Protein AF-A0A177IM53-F1 (afdb_monomer)

Nearest PDB structures (foldseek):
  9fee-assembly1_C  TM=2.868E-01  e=3.875E+00  Trypanosoma cruzi strain CL Brener
  9fee-assembly1_A  TM=2.753E-01  e=7.363E+00  Trypanosoma cruzi strain CL Brener

Radius of gyration: 14.02 Å; Cα contacts (8 Å, |Δi|>4): 102; chains: 1; bounding box: 25×39×35 Å

Structure (mmCIF, N/CA/C/O backbone):
data_AF-A0A177IM53-F1
#
_entry.id   AF-A0A177IM53-F1
#
loop_
_atom_site.group_PDB
_atom_site.id
_atom_site.type_symbol
_atom_site.label_atom_id
_atom_site.label_alt_id
_atom_site.label_comp_id
_atom_site.label_asym_id
_atom_site.labe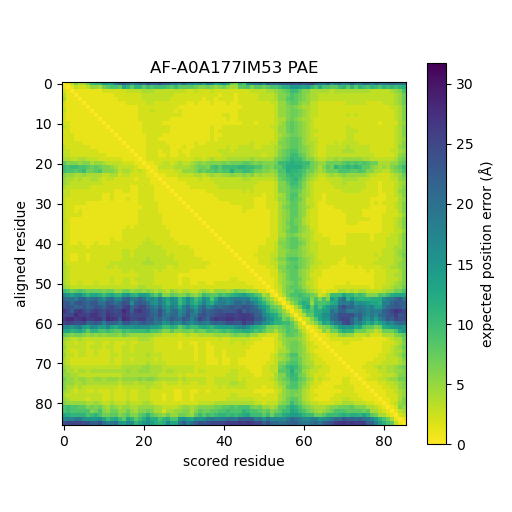l_entity_id
_atom_site.label_seq_id
_atom_site.pdbx_PDB_ins_code
_atom_site.Cartn_x
_atom_site.Cartn_y
_atom_site.Cartn_z
_atom_site.occupancy
_atom_site.B_iso_or_equiv
_atom_site.auth_seq_id
_atom_site.auth_comp_id
_atom_site.auth_asym_id
_atom_site.auth_atom_id
_atom_site.pdbx_PDB_model_num
ATOM 1 N N . MET A 1 1 ? -9.986 17.058 4.613 1.00 70.88 1 MET A N 1
ATOM 2 C CA . MET A 1 1 ? -9.516 15.814 3.989 1.00 70.88 1 MET A CA 1
ATOM 3 C C . MET A 1 1 ? -9.482 14.802 5.105 1.00 70.88 1 MET A C 1
ATOM 5 O O . MET A 1 1 ? -8.912 15.129 6.144 1.00 70.88 1 MET A O 1
ATOM 9 N N . ASP A 1 2 ? -10.216 13.702 4.987 1.00 93.50 2 ASP A N 1
ATOM 10 C CA . ASP A 1 2 ? -10.182 12.696 6.047 1.00 93.50 2 ASP A CA 1
ATOM 11 C C . ASP A 1 2 ? -8.840 11.931 6.025 1.00 93.50 2 ASP A C 1
ATOM 13 O O . ASP A 1 2 ? -7.955 12.194 5.198 1.00 93.50 2 ASP A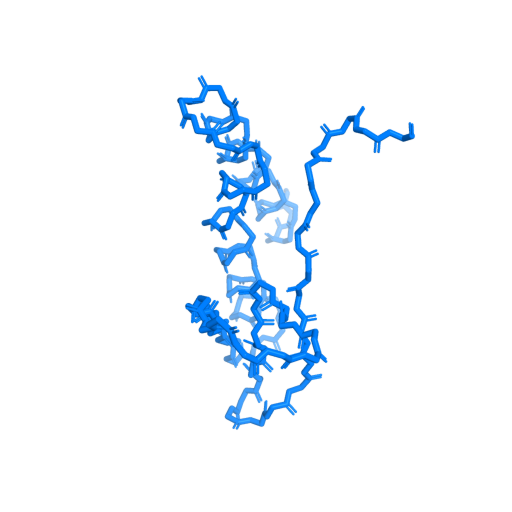 O 1
ATOM 17 N N . VAL A 1 3 ? -8.633 11.042 7.000 1.00 95.62 3 VAL A N 1
ATOM 18 C CA . VAL A 1 3 ? -7.386 10.265 7.099 1.00 95.62 3 VAL A CA 1
ATOM 19 C C . VAL A 1 3 ? -7.182 9.417 5.845 1.00 95.62 3 VAL A C 1
ATOM 21 O O . VAL A 1 3 ? -6.069 9.351 5.333 1.00 95.62 3 VAL A O 1
ATOM 24 N N . PHE A 1 4 ? -8.247 8.814 5.316 1.00 96.06 4 PHE A N 1
ATOM 25 C CA . PHE A 1 4 ? -8.160 7.958 4.142 1.00 96.06 4 PHE A CA 1
ATOM 26 C C . PHE A 1 4 ? -7.763 8.752 2.897 1.00 96.06 4 PHE A C 1
ATOM 28 O O . PHE A 1 4 ? -6.815 8.373 2.210 1.00 96.06 4 PHE A O 1
ATOM 35 N N . ASP A 1 5 ? -8.405 9.892 2.660 1.00 97.44 5 ASP A N 1
ATOM 36 C CA . ASP A 1 5 ? -8.053 10.804 1.578 1.00 97.44 5 ASP A CA 1
ATOM 37 C C . ASP A 1 5 ? -6.562 11.186 1.637 1.00 97.44 5 ASP A C 1
ATOM 39 O O . ASP A 1 5 ? -5.860 11.182 0.623 1.00 97.44 5 ASP A O 1
ATOM 43 N N . THR A 1 6 ? -6.062 11.498 2.839 1.00 98.06 6 THR A N 1
ATOM 44 C CA . THR A 1 6 ? -4.658 11.877 3.065 1.00 98.06 6 THR A CA 1
ATOM 45 C C . THR A 1 6 ? -3.706 10.745 2.676 1.00 98.06 6 THR A C 1
ATOM 47 O O . THR A 1 6 ? -2.719 10.992 1.980 1.00 98.06 6 THR A O 1
ATOM 50 N N . LEU A 1 7 ? -4.022 9.505 3.059 1.00 98.31 7 LEU A N 1
ATOM 51 C CA . LEU A 1 7 ? -3.239 8.323 2.693 1.00 98.31 7 LEU A CA 1
ATOM 52 C C . LEU A 1 7 ? -3.240 8.079 1.180 1.00 98.31 7 LEU A C 1
ATOM 54 O O . LEU A 1 7 ? -2.196 7.771 0.605 1.00 98.31 7 LEU A O 1
ATOM 58 N N . VAL A 1 8 ? -4.379 8.275 0.510 1.00 98.00 8 VAL A N 1
ATOM 59 C CA . VAL A 1 8 ? -4.477 8.155 -0.954 1.00 98.00 8 VAL A CA 1
ATOM 60 C C . VAL A 1 8 ? -3.619 9.214 -1.653 1.00 98.00 8 VAL A C 1
ATOM 62 O O . VAL A 1 8 ? -2.910 8.900 -2.611 1.00 98.00 8 VAL A O 1
ATOM 65 N N . ALA A 1 9 ? -3.621 10.457 -1.165 1.00 98.25 9 ALA A N 1
ATOM 66 C CA . ALA A 1 9 ? -2.779 11.517 -1.718 1.00 98.25 9 ALA A CA 1
ATOM 67 C C . ALA A 1 9 ? -1.278 11.237 -1.524 1.00 98.25 9 ALA A C 1
ATOM 69 O O . ALA A 1 9 ? -0.492 11.429 -2.453 1.00 98.25 9 ALA A O 1
ATOM 70 N N . GLN A 1 10 ? -0.883 10.743 -0.347 1.00 98.38 10 GLN A N 1
ATOM 71 C CA . GLN A 1 10 ? 0.497 10.336 -0.060 1.00 98.38 10 GLN A CA 1
ATOM 72 C C . GLN A 1 10 ? 0.940 9.164 -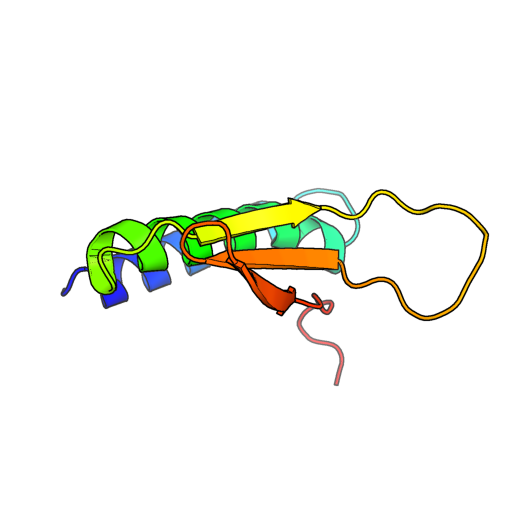0.939 1.00 98.38 10 GLN A C 1
ATOM 74 O O . GLN A 1 10 ? 2.034 9.204 -1.501 1.00 98.38 10 GLN A O 1
ATOM 79 N N . PHE A 1 11 ? 0.076 8.160 -1.116 1.00 98.06 11 PHE A N 1
ATOM 80 C CA . PHE A 1 11 ? 0.306 7.064 -2.053 1.00 98.06 11 PHE A CA 1
ATOM 81 C C . PHE A 1 11 ? 0.530 7.587 -3.474 1.00 98.06 11 PHE A C 1
ATOM 83 O O . PHE A 1 11 ? 1.517 7.221 -4.104 1.00 98.06 11 PHE A O 1
ATOM 90 N N . GLY A 1 12 ? -0.337 8.478 -3.965 1.00 97.12 12 GLY A N 1
ATOM 91 C CA . GLY A 1 12 ? -0.213 9.046 -5.308 1.00 97.12 12 GLY A CA 1
ATOM 92 C C . GLY A 1 12 ? 1.096 9.811 -5.518 1.00 97.12 12 GLY A C 1
ATOM 93 O O . GLY A 1 12 ? 1.737 9.654 -6.558 1.00 97.12 12 GLY A O 1
ATOM 94 N N . ALA A 1 13 ? 1.522 10.600 -4.527 1.00 98.06 13 ALA A N 1
ATOM 95 C CA . ALA A 1 13 ? 2.802 11.303 -4.568 1.00 98.06 13 ALA A CA 1
ATOM 96 C C . ALA A 1 13 ? 3.989 10.324 -4.588 1.00 98.06 13 ALA A C 1
ATOM 98 O O . ALA A 1 13 ? 4.829 10.401 -5.481 1.00 98.06 13 ALA A O 1
ATOM 99 N N . ALA A 1 14 ? 4.011 9.352 -3.670 1.00 97.38 14 ALA A N 1
ATOM 100 C CA . ALA A 1 14 ? 5.078 8.356 -3.588 1.00 97.38 14 ALA A CA 1
ATOM 101 C C . ALA A 1 14 ? 5.156 7.483 -4.849 1.00 97.38 14 ALA A C 1
ATOM 103 O O . ALA A 1 14 ? 6.240 7.268 -5.382 1.00 97.38 14 ALA A O 1
ATOM 104 N N . ALA A 1 15 ? 4.015 7.020 -5.366 1.00 96.38 15 ALA A N 1
ATOM 105 C CA . ALA A 1 15 ? 3.952 6.230 -6.590 1.00 96.38 15 ALA A CA 1
ATOM 106 C C . ALA A 1 15 ? 4.463 7.023 -7.796 1.00 96.38 15 ALA A C 1
ATOM 108 O O . ALA A 1 15 ? 5.244 6.496 -8.585 1.00 96.38 15 ALA A O 1
ATOM 109 N N . LYS A 1 16 ? 4.077 8.299 -7.926 1.00 95.69 16 LYS A N 1
ATOM 110 C CA . LYS A 1 16 ? 4.585 9.174 -8.988 1.00 95.69 16 LYS A CA 1
ATOM 111 C C . LYS A 1 16 ? 6.103 9.325 -8.906 1.00 95.69 16 LYS A C 1
ATOM 113 O O . LYS A 1 16 ? 6.771 9.224 -9.932 1.00 95.69 16 LYS A O 1
ATOM 118 N N . ASP A 1 17 ? 6.641 9.567 -7.718 1.00 96.12 17 ASP A N 1
ATOM 119 C CA . ASP A 1 17 ? 8.081 9.738 -7.536 1.00 96.12 17 ASP A CA 1
ATOM 120 C C . ASP A 1 17 ? 8.837 8.436 -7.841 1.00 96.12 17 ASP A C 1
ATOM 122 O O . ASP A 1 17 ? 9.809 8.459 -8.595 1.00 96.12 17 ASP A O 1
ATOM 126 N N . SER A 1 18 ? 8.350 7.290 -7.348 1.00 94.81 18 SER A N 1
ATOM 127 C CA . SER A 1 18 ? 8.942 5.974 -7.619 1.00 94.81 18 SER A CA 1
ATOM 128 C C . SER A 1 18 ? 8.898 5.592 -9.103 1.00 94.81 18 SER A C 1
ATOM 130 O O . SER A 1 18 ? 9.897 5.107 -9.625 1.00 94.81 18 SER A O 1
ATOM 132 N N . LEU A 1 19 ? 7.787 5.847 -9.803 1.00 94.31 19 LEU A N 1
ATOM 133 C CA . LEU A 1 19 ? 7.627 5.528 -11.231 1.00 94.31 19 LEU A CA 1
ATOM 134 C C . LEU A 1 19 ? 8.450 6.429 -12.164 1.00 94.31 19 LEU A C 1
ATOM 136 O O . LEU A 1 19 ? 8.704 6.048 -13.302 1.00 94.31 19 LEU A O 1
ATOM 140 N N . ASN A 1 20 ? 8.867 7.614 -11.707 1.00 92.94 20 ASN A N 1
ATOM 141 C CA . ASN A 1 20 ? 9.799 8.471 -12.450 1.00 92.94 20 ASN A CA 1
ATOM 142 C C . ASN A 1 20 ? 11.272 8.081 -12.225 1.00 92.94 20 ASN A C 1
ATOM 144 O O . ASN A 1 20 ? 12.163 8.653 -12.857 1.00 92.94 20 ASN A O 1
ATOM 148 N N . GLY A 1 21 ? 11.539 7.150 -11.307 1.00 87.19 21 GLY A N 1
ATOM 149 C CA . GLY A 1 21 ? 12.868 6.617 -11.040 1.00 87.19 21 GLY A CA 1
ATOM 150 C C . GLY A 1 21 ? 13.288 5.518 -12.024 1.00 87.19 21 GLY A C 1
ATOM 151 O O . GLY A 1 21 ? 12.486 5.038 -12.824 1.00 87.19 21 GLY A O 1
ATOM 152 N N . PRO A 1 22 ? 14.563 5.096 -11.983 1.00 84.31 22 PRO A N 1
ATOM 153 C CA . PRO A 1 22 ? 15.023 3.938 -12.740 1.00 84.31 22 PRO A CA 1
ATOM 154 C C . PRO A 1 22 ? 14.449 2.633 -12.161 1.00 84.31 22 PRO A C 1
ATOM 156 O O . PRO A 1 22 ? 14.286 2.511 -10.948 1.00 84.31 22 PRO A O 1
ATOM 159 N N . GLY A 1 23 ? 14.239 1.627 -13.012 1.00 85.19 23 GLY A N 1
ATOM 160 C CA . GLY A 1 23 ? 13.828 0.278 -12.606 1.00 85.19 23 GLY A CA 1
ATOM 161 C C . GLY A 1 23 ? 12.553 -0.201 -13.296 1.00 85.19 23 GLY A C 1
ATOM 162 O O . GLY A 1 23 ? 11.973 0.503 -14.119 1.00 85.19 23 GLY A O 1
ATOM 163 N N . GLU A 1 24 ? 12.132 -1.419 -12.958 1.00 89.50 24 GLU A N 1
ATOM 164 C CA . GLU A 1 24 ? 10.885 -1.990 -13.469 1.00 89.50 24 GLU A CA 1
ATOM 165 C C . GLU A 1 24 ? 9.674 -1.293 -12.819 1.00 89.50 24 GLU A C 1
ATOM 167 O O . GLU A 1 24 ? 9.598 -1.262 -11.584 1.00 89.50 24 GLU A O 1
ATOM 172 N N . PRO A 1 25 ? 8.708 -0.765 -13.600 1.00 89.62 25 PRO A N 1
ATOM 173 C CA . PRO A 1 25 ? 7.557 -0.029 -13.067 1.00 89.62 25 PRO A CA 1
ATOM 174 C C . PRO A 1 25 ? 6.741 -0.806 -12.028 1.00 89.62 25 PRO A C 1
ATOM 176 O O . PRO A 1 25 ? 6.271 -0.229 -11.051 1.00 89.62 25 PRO A O 1
ATOM 179 N N . GLU A 1 26 ? 6.598 -2.120 -12.210 1.00 90.81 26 GLU A N 1
ATOM 180 C CA . GLU A 1 26 ? 5.919 -3.004 -11.254 1.00 90.81 26 GLU A CA 1
ATOM 181 C C . GLU A 1 26 ? 6.640 -3.044 -9.902 1.00 90.81 26 GLU A C 1
ATOM 183 O O . GLU A 1 26 ? 6.026 -2.829 -8.858 1.00 90.81 26 GLU A O 1
ATOM 188 N N . ALA A 1 27 ? 7.965 -3.223 -9.918 1.00 90.62 27 ALA A N 1
ATOM 189 C CA . ALA A 1 27 ? 8.783 -3.246 -8.709 1.00 90.62 27 ALA A CA 1
ATOM 190 C C . ALA A 1 27 ? 8.818 -1.876 -8.010 1.00 90.62 27 ALA A C 1
ATOM 192 O O . ALA A 1 27 ? 8.864 -1.808 -6.781 1.00 90.62 27 ALA A O 1
ATOM 193 N N . ALA A 1 28 ? 8.746 -0.782 -8.774 1.00 93.56 28 ALA A N 1
ATOM 194 C CA . ALA A 1 28 ? 8.711 0.576 -8.236 1.00 93.56 28 ALA A CA 1
ATOM 195 C C . ALA A 1 28 ? 7.467 0.847 -7.364 1.00 93.56 28 ALA A C 1
ATOM 197 O O . ALA A 1 28 ? 7.514 1.700 -6.477 1.00 93.56 28 ALA A O 1
ATOM 198 N N . LEU A 1 29 ? 6.370 0.107 -7.562 1.00 94.62 29 LEU A N 1
ATOM 199 C CA . LEU A 1 29 ? 5.139 0.248 -6.776 1.00 94.62 29 LEU A CA 1
ATOM 200 C C . LEU A 1 29 ? 5.164 -0.484 -5.426 1.00 94.62 29 LEU A C 1
ATOM 202 O O . LEU A 1 29 ? 4.297 -0.222 -4.590 1.00 94.62 29 LEU A O 1
ATOM 206 N N . ALA A 1 30 ? 6.156 -1.343 -5.172 1.00 94.62 30 ALA A N 1
ATOM 207 C CA . ALA A 1 30 ? 6.238 -2.149 -3.953 1.00 94.62 30 ALA A CA 1
ATOM 208 C C . ALA A 1 30 ? 6.178 -1.308 -2.671 1.00 94.62 30 ALA A C 1
ATOM 210 O O . ALA A 1 30 ? 5.331 -1.543 -1.808 1.00 94.62 30 ALA A O 1
ATOM 211 N N . THR A 1 31 ? 7.032 -0.290 -2.562 1.00 95.94 31 THR A N 1
ATOM 212 C CA . THR A 1 31 ? 7.094 0.563 -1.367 1.00 95.94 31 THR A CA 1
ATOM 213 C C . THR A 1 31 ? 5.841 1.434 -1.192 1.00 95.94 31 THR A C 1
ATOM 215 O O . THR A 1 31 ? 5.287 1.434 -0.091 1.00 95.94 31 THR A O 1
ATOM 218 N N . PRO A 1 32 ? 5.337 2.150 -2.223 1.00 97.06 32 PRO A N 1
ATOM 219 C CA . PRO A 1 32 ? 4.082 2.896 -2.106 1.00 97.06 32 PRO A CA 1
ATOM 220 C C . PRO A 1 32 ? 2.895 2.039 -1.642 1.00 97.06 32 PRO A C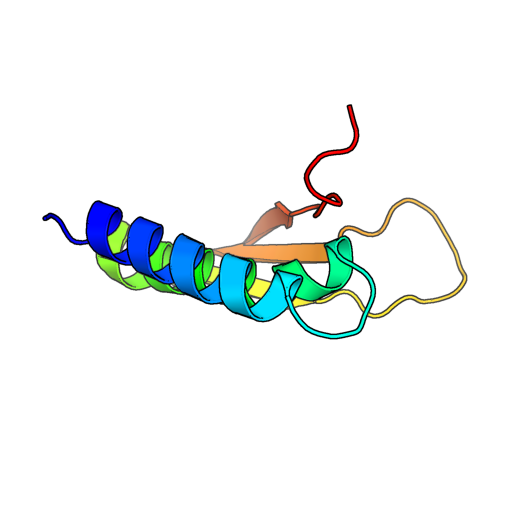 1
ATOM 222 O O . PRO A 1 32 ? 2.115 2.487 -0.802 1.00 97.06 32 PRO A O 1
ATOM 225 N N . VAL A 1 33 ? 2.768 0.807 -2.150 1.00 97.25 33 VAL A N 1
ATOM 226 C CA . VAL A 1 33 ? 1.673 -0.103 -1.780 1.00 97.25 33 VAL A CA 1
ATOM 227 C C . VAL A 1 33 ? 1.829 -0.649 -0.358 1.00 97.25 33 VAL A C 1
ATOM 229 O O . VAL A 1 33 ? 0.838 -0.673 0.376 1.00 97.25 33 VAL A O 1
ATOM 232 N N . ASP A 1 34 ? 3.043 -1.027 0.068 1.00 97.75 34 ASP A N 1
ATOM 233 C CA . ASP A 1 34 ? 3.295 -1.451 1.458 1.00 97.75 34 ASP A CA 1
ATOM 234 C C . ASP A 1 34 ? 2.909 -0.351 2.452 1.00 97.75 34 ASP A C 1
ATOM 236 O O . ASP A 1 34 ? 2.138 -0.587 3.387 1.00 97.75 34 ASP A O 1
ATOM 240 N N . ASN A 1 35 ? 3.362 0.877 2.198 1.00 98.19 35 ASN A N 1
ATOM 241 C CA . ASN A 1 35 ? 3.062 2.018 3.056 1.00 98.19 35 ASN A CA 1
ATOM 242 C C . ASN A 1 35 ? 1.554 2.280 3.145 1.00 98.19 35 ASN A C 1
ATOM 244 O O . ASN A 1 35 ? 1.021 2.384 4.248 1.00 98.19 35 ASN A O 1
ATOM 248 N N . LEU A 1 36 ? 0.849 2.324 2.008 1.00 98.44 36 LEU A N 1
ATOM 249 C CA . LEU A 1 36 ? -0.594 2.568 1.994 1.00 98.44 36 LEU A CA 1
ATOM 250 C C . LEU A 1 36 ? -1.355 1.538 2.838 1.00 98.44 36 LEU A C 1
ATOM 252 O O . LEU A 1 36 ? -2.202 1.911 3.647 1.00 98.44 36 LEU A O 1
ATOM 256 N N . LEU A 1 37 ? -1.069 0.247 2.662 1.00 98.12 37 LEU A N 1
ATOM 257 C CA . LEU A 1 37 ? -1.820 -0.818 3.330 1.00 98.12 37 LEU A CA 1
ATOM 258 C C . LEU A 1 37 ? -1.530 -0.898 4.831 1.00 98.12 37 LEU A C 1
ATOM 260 O O . LEU A 1 37 ? -2.446 -1.169 5.613 1.00 98.12 37 LEU A O 1
ATOM 264 N N . ARG A 1 38 ? -0.287 -0.634 5.248 1.00 98.38 38 ARG A N 1
ATOM 265 C CA . ARG A 1 38 ? 0.067 -0.550 6.672 1.00 98.38 38 ARG A CA 1
ATOM 266 C C . ARG A 1 38 ? -0.619 0.622 7.351 1.00 98.38 38 ARG A C 1
ATOM 268 O O . ARG A 1 38 ? -1.305 0.420 8.351 1.00 98.38 38 ARG A O 1
ATOM 275 N N . GLU A 1 39 ? -0.483 1.810 6.772 1.00 98.38 39 GLU A N 1
ATOM 276 C CA . GLU A 1 39 ? -1.045 3.039 7.328 1.00 98.38 39 GLU A CA 1
ATOM 277 C C . GLU A 1 39 ? -2.579 3.011 7.316 1.00 98.38 39 GLU A C 1
ATOM 279 O O . GLU A 1 39 ? -3.215 3.479 8.257 1.00 98.38 39 GLU A O 1
ATOM 284 N N . TYR A 1 40 ? -3.203 2.415 6.295 1.00 98.06 40 TYR A N 1
ATOM 285 C CA . TYR A 1 40 ? -4.652 2.217 6.272 1.00 98.06 40 TYR A CA 1
ATOM 286 C C . TYR A 1 40 ? -5.115 1.266 7.382 1.00 98.06 40 TYR A C 1
ATOM 288 O O . TYR A 1 40 ? -6.076 1.554 8.100 1.00 98.06 40 TYR A O 1
ATOM 296 N N . GLY A 1 41 ? -4.410 0.144 7.558 1.00 97.88 41 GLY A N 1
ATOM 297 C CA . GLY A 1 41 ? -4.670 -0.792 8.646 1.00 97.88 41 GLY A CA 1
ATOM 298 C C . GLY A 1 41 ? -4.627 -0.106 10.008 1.00 97.88 41 GLY A C 1
ATOM 299 O O . GLY A 1 41 ? -5.583 -0.200 10.779 1.00 97.88 41 GLY A O 1
ATOM 300 N N . GLU A 1 42 ? -3.544 0.617 10.277 1.00 97.69 42 GLU A N 1
ATOM 301 C CA . GLU A 1 42 ? -3.294 1.243 11.571 1.00 97.69 42 GLU A CA 1
ATOM 302 C C . GLU A 1 42 ? -4.237 2.423 11.837 1.00 97.69 42 GLU A C 1
ATOM 304 O O . GLU A 1 42 ? -4.928 2.439 12.858 1.00 97.69 42 GLU A O 1
ATOM 309 N N . ASN A 1 43 ? -4.336 3.366 10.898 1.00 97.44 43 ASN A N 1
ATOM 310 C CA . ASN A 1 43 ? -5.009 4.643 11.137 1.00 97.44 43 ASN A CA 1
ATOM 311 C C . ASN A 1 43 ? -6.507 4.642 10.803 1.00 97.44 43 ASN A C 1
ATOM 313 O O . ASN A 1 43 ? -7.228 5.515 11.283 1.00 97.44 43 ASN A O 1
ATOM 317 N N . VAL A 1 44 ? -6.989 3.701 9.981 1.00 97.50 44 VAL A N 1
ATOM 318 C CA . VAL A 1 44 ? -8.403 3.659 9.556 1.00 97.50 44 VAL A CA 1
ATOM 319 C C . VAL A 1 44 ? -9.132 2.452 10.134 1.00 97.50 44 VAL A C 1
ATOM 321 O O . VAL A 1 44 ? -10.248 2.589 10.631 1.00 97.50 44 VAL A O 1
ATOM 324 N N . LEU A 1 45 ? -8.512 1.270 10.107 1.00 97.12 45 LEU A N 1
ATOM 325 C CA . LEU A 1 45 ? -9.148 0.042 10.594 1.00 97.12 45 LEU A CA 1
ATOM 326 C C . LEU A 1 45 ? -8.829 -0.287 12.057 1.00 97.12 45 LEU A C 1
ATOM 328 O O . LEU A 1 45 ? -9.481 -1.164 12.626 1.00 97.12 45 LEU A O 1
ATOM 332 N N . SER A 1 46 ? -7.841 0.382 12.666 1.00 97.94 46 SER A N 1
ATOM 333 C CA . SER A 1 46 ? -7.294 0.020 13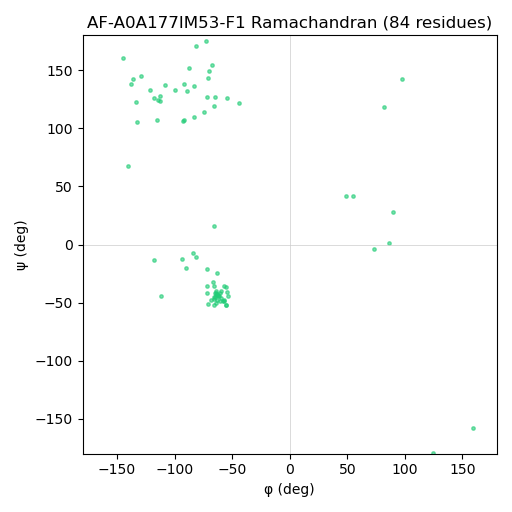.984 1.00 97.94 46 SER A CA 1
ATOM 334 C C . SER A 1 46 ? -6.817 -1.442 14.043 1.00 97.94 46 SER A C 1
ATOM 336 O O . SER A 1 46 ? -7.077 -2.168 15.005 1.00 97.94 46 SER A O 1
ATOM 338 N N . ARG A 1 47 ? -6.144 -1.898 12.980 1.00 98.25 47 ARG A N 1
ATOM 339 C CA . ARG A 1 47 ? -5.633 -3.265 12.801 1.00 98.25 47 ARG A CA 1
ATOM 340 C C . ARG A 1 47 ? -4.167 -3.240 12.409 1.00 98.25 47 ARG A C 1
ATOM 342 O O . ARG A 1 47 ? -3.739 -2.406 11.619 1.00 98.25 47 ARG A O 1
ATOM 349 N N . LYS A 1 48 ? -3.391 -4.214 12.881 1.00 98.31 48 LYS A N 1
ATOM 350 C CA . LYS A 1 48 ? -2.002 -4.346 12.443 1.00 98.31 48 LYS A CA 1
ATOM 351 C C . LYS A 1 48 ? -1.948 -5.104 11.124 1.00 98.31 48 LYS A C 1
ATOM 353 O O . LYS A 1 48 ? -2.145 -6.318 11.109 1.00 98.31 48 LYS A O 1
ATOM 358 N N . VAL A 1 49 ? -1.615 -4.404 10.046 1.00 98.38 49 VAL A N 1
ATOM 359 C CA . VAL A 1 49 ? -1.364 -4.992 8.724 1.00 98.38 49 VAL A CA 1
ATOM 360 C C . VAL A 1 49 ? 0.143 -5.120 8.511 1.00 98.38 49 VAL A C 1
ATOM 362 O O . VAL A 1 49 ? 0.903 -4.203 8.809 1.00 98.38 49 VAL A O 1
ATOM 365 N N . VAL A 1 50 ? 0.599 -6.279 8.039 1.00 97.38 50 VAL A N 1
ATOM 366 C CA . VAL A 1 50 ? 2.001 -6.522 7.676 1.00 97.38 50 VAL A CA 1
ATOM 367 C C . VAL A 1 50 ? 2.044 -7.210 6.322 1.00 97.38 50 VAL A C 1
ATOM 369 O O . VAL A 1 50 ? 1.485 -8.298 6.173 1.00 97.38 50 VAL A O 1
ATOM 372 N N . LEU A 1 51 ? 2.736 -6.595 5.365 1.00 96.44 51 LEU A N 1
ATOM 373 C CA . LEU A 1 51 ? 3.075 -7.224 4.096 1.00 96.44 51 LEU A CA 1
ATOM 374 C C . LEU A 1 51 ? 4.437 -7.904 4.204 1.00 96.44 51 LEU A C 1
ATOM 376 O O . LEU A 1 51 ? 5.378 -7.367 4.795 1.00 96.44 51 LEU A O 1
ATOM 380 N N . HIS A 1 52 ? 4.518 -9.097 3.635 1.00 92.81 52 HIS A N 1
ATOM 381 C CA . HIS A 1 52 ? 5.711 -9.921 3.560 1.00 92.81 52 HIS A CA 1
ATOM 382 C C . HIS A 1 52 ? 6.101 -10.051 2.090 1.00 92.81 52 HIS A C 1
ATOM 384 O O . HIS A 1 52 ? 5.411 -10.739 1.344 1.00 92.81 52 HIS A O 1
ATOM 390 N N . ALA A 1 53 ? 7.176 -9.368 1.685 1.00 87.75 53 ALA A N 1
ATOM 391 C CA . ALA A 1 53 ? 7.704 -9.485 0.330 1.00 87.75 53 ALA A CA 1
ATOM 392 C C . ALA A 1 53 ? 8.210 -10.911 0.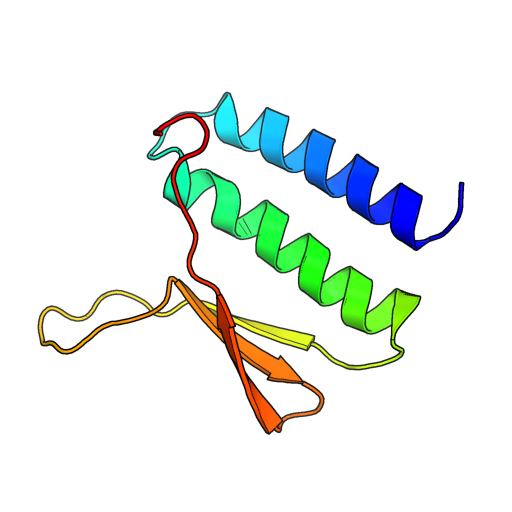100 1.00 87.75 53 ALA A C 1
ATOM 394 O O . ALA A 1 53 ? 9.019 -11.423 0.882 1.00 87.75 53 ALA A O 1
ATOM 395 N N . GLU A 1 54 ? 7.752 -11.551 -0.967 1.00 77.19 54 GLU A N 1
ATOM 396 C CA . GLU A 1 54 ? 8.184 -12.903 -1.285 1.00 77.19 54 GLU A CA 1
ATOM 397 C C . GLU A 1 54 ? 9.392 -12.850 -2.248 1.00 77.19 54 GLU A C 1
ATOM 399 O O . GLU A 1 54 ? 9.269 -12.595 -3.442 1.00 77.19 54 GLU A O 1
ATOM 404 N N . VAL A 1 55 ? 10.609 -13.142 -1.760 1.00 59.44 55 VAL A N 1
ATOM 405 C CA . VAL A 1 55 ? 11.876 -13.106 -2.545 1.00 59.44 55 VAL A CA 1
ATOM 406 C C . VAL A 1 55 ? 11.989 -14.299 -3.492 1.00 59.44 55 VAL A C 1
ATOM 408 O O . VAL A 1 55 ? 12.009 -15.417 -2.989 1.00 59.44 55 VAL A O 1
ATOM 411 N N . ARG A 1 56 ? 11.978 -14.095 -4.819 1.00 54.78 56 ARG A N 1
ATOM 412 C CA . ARG A 1 56 ? 11.895 -15.169 -5.839 1.00 54.78 56 ARG A CA 1
ATOM 413 C C . ARG A 1 56 ? 12.815 -16.359 -5.519 1.00 54.78 56 ARG A C 1
ATOM 415 O O . ARG A 1 56 ? 14.025 -16.184 -5.446 1.00 54.78 56 ARG A O 1
ATOM 422 N N . GLU A 1 57 ? 12.241 -17.554 -5.384 1.00 52.41 57 GLU A N 1
ATOM 423 C CA . GLU A 1 57 ? 12.980 -18.813 -5.521 1.00 52.41 57 GLU A CA 1
ATOM 424 C C . GLU A 1 57 ? 12.557 -19.483 -6.829 1.00 52.41 57 GLU A C 1
ATOM 426 O O . GLU A 1 57 ? 11.371 -19.514 -7.164 1.00 52.41 57 GLU A O 1
ATOM 431 N N . ASP A 1 58 ? 13.535 -20.018 -7.561 1.00 51.28 58 ASP A N 1
ATOM 432 C CA . ASP A 1 58 ? 13.433 -20.525 -8.939 1.00 51.28 58 ASP A CA 1
ATOM 433 C C . ASP A 1 58 ? 12.528 -21.771 -9.119 1.00 51.28 58 ASP A C 1
ATOM 435 O O . ASP A 1 58 ? 12.591 -22.444 -10.147 1.00 51.28 58 ASP A O 1
ATOM 439 N N . SER A 1 59 ? 11.666 -22.117 -8.153 1.00 53.94 59 SER A N 1
ATOM 440 C CA . SER A 1 59 ? 10.901 -23.375 -8.169 1.00 53.94 59 SER A CA 1
ATOM 441 C C . SER A 1 59 ? 9.439 -23.280 -7.685 1.00 53.94 59 SER A C 1
ATOM 443 O O . SER A 1 59 ? 9.039 -23.911 -6.717 1.00 53.94 59 SER A O 1
ATOM 445 N N . GLY A 1 60 ? 8.600 -22.587 -8.467 1.00 59.12 60 GLY A N 1
ATOM 446 C CA . GLY A 1 60 ? 7.261 -23.089 -8.841 1.00 59.12 60 GLY A CA 1
ATOM 447 C C . GLY A 1 60 ? 5.995 -22.647 -8.067 1.00 59.12 60 GLY A C 1
ATOM 448 O O . GLY A 1 6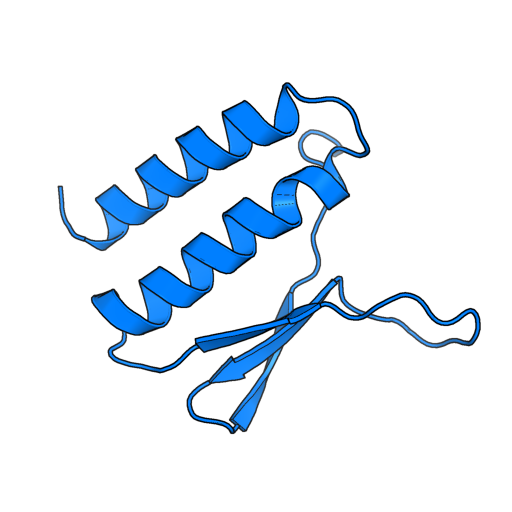0 ? 5.963 -22.596 -6.845 1.00 59.12 60 GLY A O 1
ATOM 449 N N . ASN A 1 61 ? 4.915 -22.475 -8.858 1.00 62.81 61 ASN A N 1
ATOM 450 C CA . ASN A 1 61 ? 3.463 -22.479 -8.552 1.00 62.81 61 ASN A CA 1
ATOM 451 C C . ASN A 1 61 ? 2.681 -21.203 -8.154 1.00 62.81 61 ASN A C 1
ATOM 453 O O . ASN A 1 61 ? 1.583 -21.320 -7.632 1.00 62.81 61 ASN A O 1
ATOM 457 N N . VAL A 1 62 ? 3.102 -20.016 -8.603 1.00 62.16 62 VAL A N 1
ATOM 458 C CA . VAL A 1 62 ? 2.485 -18.692 -8.323 1.00 62.16 62 VAL A CA 1
ATOM 459 C C . VAL A 1 62 ? 2.938 -18.160 -6.975 1.00 62.16 62 VAL A C 1
ATOM 461 O O . VAL A 1 62 ? 2.708 -18.760 -5.929 1.00 62.16 62 VAL A O 1
ATOM 464 N N . ARG A 1 63 ? 3.614 -17.016 -7.030 1.00 75.75 63 ARG A N 1
ATOM 465 C CA . ARG A 1 63 ? 4.213 -16.378 -5.875 1.00 75.75 63 ARG A CA 1
ATOM 466 C C . ARG A 1 63 ? 3.842 -14.905 -5.913 1.00 75.75 63 ARG A C 1
ATOM 468 O O . ARG A 1 63 ? 4.353 -14.218 -6.795 1.00 75.75 63 ARG A O 1
ATOM 475 N N . PRO A 1 64 ? 2.910 -14.468 -5.055 1.00 84.62 64 PRO A N 1
ATOM 476 C CA . PRO A 1 64 ? 2.457 -13.095 -5.085 1.00 84.62 64 PRO A CA 1
ATOM 477 C C . PRO A 1 64 ? 3.585 -12.163 -4.656 1.00 84.62 64 PRO A C 1
ATOM 479 O O . PRO A 1 64 ? 4.455 -12.563 -3.880 1.00 84.62 64 PRO A O 1
ATOM 482 N N . ASP A 1 65 ? 3.540 -10.910 -5.098 1.00 91.00 65 ASP A N 1
ATOM 483 C CA . ASP A 1 65 ? 4.519 -9.910 -4.657 1.00 91.00 65 ASP A CA 1
ATOM 484 C C . ASP A 1 65 ? 4.530 -9.754 -3.128 1.00 91.00 65 ASP A C 1
ATOM 486 O O . ASP A 1 65 ? 5.596 -9.604 -2.518 1.00 91.00 65 ASP A O 1
ATOM 490 N N . PHE A 1 66 ? 3.356 -9.871 -2.492 1.00 94.06 66 PHE A N 1
ATOM 491 C CA . PHE A 1 66 ? 3.238 -9.881 -1.038 1.00 94.06 66 PHE A CA 1
ATOM 492 C C . PHE A 1 66 ? 2.255 -10.914 -0.495 1.00 94.06 66 PHE A C 1
ATOM 494 O O . PHE A 1 66 ? 1.105 -10.981 -0.928 1.00 94.06 66 PHE A O 1
ATOM 501 N N . GLY A 1 67 ? 2.645 -11.586 0.588 1.00 94.56 67 GLY A N 1
ATOM 502 C CA . GLY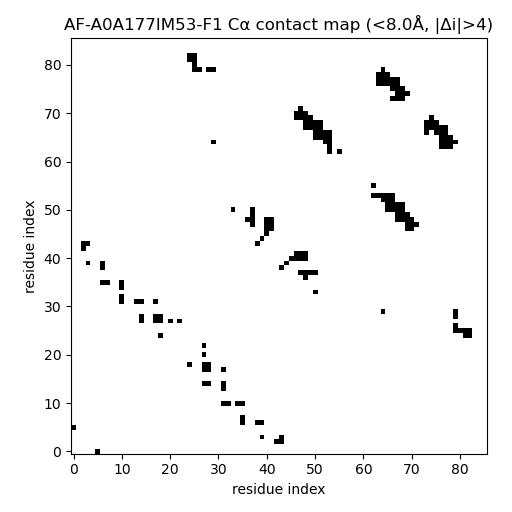 A 1 67 ? 1.710 -12.176 1.549 1.00 94.56 67 GLY A CA 1
ATOM 503 C C . GLY A 1 67 ? 1.237 -11.133 2.570 1.00 94.56 67 GLY A C 1
ATOM 504 O O . GLY A 1 67 ? 2.042 -10.359 3.092 1.00 94.56 67 GLY A O 1
ATOM 505 N N . VAL A 1 68 ? -0.059 -11.106 2.891 1.00 95.88 68 VAL A N 1
ATOM 506 C CA . VAL A 1 68 ? -0.663 -10.112 3.796 1.00 95.88 68 VAL A CA 1
ATOM 507 C C . VAL A 1 68 ? -1.132 -10.763 5.087 1.00 95.88 68 VAL A C 1
ATOM 509 O O . VAL A 1 68 ? -1.940 -11.695 5.090 1.00 95.88 68 VAL A O 1
ATOM 512 N N . ARG A 1 69 ? -0.691 -10.201 6.211 1.00 97.31 69 ARG A N 1
ATOM 513 C CA . ARG A 1 69 ? -1.087 -10.628 7.549 1.00 97.31 69 ARG A CA 1
ATOM 514 C C . ARG A 1 69 ? -1.811 -9.507 8.284 1.00 97.31 69 ARG A C 1
ATOM 516 O O . ARG A 1 69 ? -1.255 -8.422 8.435 1.00 97.31 69 ARG A O 1
ATOM 523 N N . VAL A 1 70 ? -3.009 -9.788 8.792 1.00 98.00 70 VAL A N 1
ATOM 524 C CA . VAL A 1 70 ? -3.794 -8.867 9.630 1.00 98.00 70 VAL A CA 1
ATOM 525 C C . VAL A 1 70 ? -3.879 -9.446 11.034 1.00 98.00 70 VAL A C 1
ATOM 527 O O . VAL A 1 70 ? -4.287 -10.589 11.206 1.00 98.00 70 VAL A O 1
ATOM 530 N N . ASP A 1 71 ? -3.442 -8.697 12.045 1.00 98.00 71 ASP A N 1
ATOM 531 C CA . ASP A 1 71 ? -3.437 -9.131 13.450 1.00 98.00 71 ASP A CA 1
ATOM 532 C C . ASP A 1 71 ? -2.826 -10.526 13.662 1.00 98.00 71 ASP A C 1
ATOM 534 O O . ASP A 1 71 ? -3.287 -11.342 14.457 1.00 98.00 71 ASP A O 1
ATOM 538 N N . LYS A 1 72 ? -1.720 -10.779 12.956 1.00 95.69 72 LYS A N 1
ATOM 539 C CA . LYS A 1 72 ? -0.969 -12.044 12.942 1.00 95.69 72 LYS A CA 1
ATOM 540 C C . LYS A 1 72 ? -1.629 -13.206 12.185 1.00 95.69 72 LYS A C 1
ATOM 542 O O . LYS A 1 72 ? -0.957 -14.222 12.025 1.00 95.69 72 LYS A O 1
ATOM 547 N N . LEU A 1 73 ? -2.842 -13.056 11.661 1.00 95.75 73 LEU A N 1
ATOM 548 C CA . LEU A 1 73 ? -3.490 -14.052 10.808 1.00 95.75 73 LEU A CA 1
ATOM 549 C C . LEU A 1 73 ? -3.133 -13.821 9.335 1.00 95.75 73 LEU A C 1
ATOM 551 O O . LEU A 1 73 ? -3.205 -12.689 8.862 1.00 95.75 73 LEU A O 1
ATOM 555 N N . MET A 1 74 ? -2.731 -14.876 8.617 1.00 94.12 74 MET A N 1
ATOM 556 C CA . MET A 1 74 ? -2.563 -14.807 7.162 1.00 94.12 74 MET A CA 1
ATOM 557 C C . MET A 1 74 ? -3.935 -14.587 6.520 1.00 94.12 74 MET A C 1
ATOM 559 O O . MET A 1 74 ? -4.827 -15.416 6.694 1.00 94.12 74 MET A O 1
ATOM 563 N N . SER A 1 75 ? -4.093 -13.475 5.806 1.00 94.44 75 SER A N 1
ATOM 564 C CA . SER A 1 75 ? -5.402 -13.003 5.335 1.00 94.44 75 SER A CA 1
ATOM 565 C C . SER A 1 75 ? -5.516 -12.934 3.815 1.00 94.44 75 SER A C 1
ATOM 567 O O . SER A 1 75 ? -6.624 -12.800 3.304 1.00 94.44 75 SER A O 1
ATOM 569 N N . GLY A 1 76 ? -4.406 -13.022 3.082 1.00 92.44 76 GLY A N 1
ATOM 570 C CA . GLY A 1 76 ? -4.423 -12.976 1.623 1.00 92.44 76 GLY A CA 1
ATOM 571 C C . GLY A 1 76 ? -3.076 -12.590 1.035 1.00 92.44 76 GLY A C 1
ATOM 572 O O . GLY A 1 76 ? -2.042 -12.732 1.687 1.00 92.44 76 GLY A O 1
ATOM 573 N N . HIS A 1 77 ? -3.104 -12.094 -0.196 1.00 93.62 77 HIS A N 1
ATOM 574 C CA . HIS A 1 77 ? -1.923 -11.660 -0.928 1.00 93.62 77 HIS A CA 1
ATOM 575 C C . HIS A 1 77 ? -2.216 -10.438 -1.807 1.00 93.62 77 HI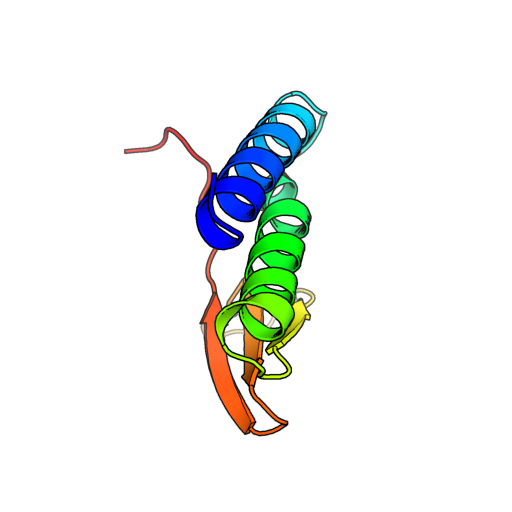S A C 1
ATOM 577 O O . HIS A 1 77 ? -3.376 -10.151 -2.105 1.00 93.62 77 HIS A O 1
ATOM 583 N N . VAL A 1 78 ? -1.162 -9.724 -2.203 1.00 94.31 78 VAL A N 1
ATOM 584 C CA . VAL A 1 78 ? -1.201 -8.608 -3.158 1.00 94.31 78 VAL A CA 1
ATOM 585 C C . VAL A 1 78 ? -0.285 -8.941 -4.325 1.00 94.31 78 VAL A C 1
ATOM 587 O O . VAL A 1 78 ? 0.856 -9.344 -4.117 1.00 94.31 78 VAL A O 1
ATOM 590 N N . GLU A 1 79 ? -0.804 -8.738 -5.530 1.00 93.06 79 GLU A N 1
ATOM 591 C CA . GLU A 1 79 ? -0.074 -8.834 -6.788 1.00 93.06 79 GLU A CA 1
ATOM 592 C C . GLU A 1 79 ? -0.022 -7.438 -7.413 1.00 93.06 79 GLU A C 1
ATOM 594 O O . GLU A 1 79 ? -1.059 -6.796 -7.611 1.00 93.06 79 GLU A O 1
ATOM 599 N N . LEU A 1 80 ? 1.177 -6.958 -7.706 1.00 92.62 80 LEU A N 1
ATOM 600 C CA . LEU A 1 80 ? 1.412 -5.704 -8.394 1.00 92.62 80 LEU A CA 1
ATOM 601 C C . LEU A 1 80 ? 1.394 -5.924 -9.898 1.00 92.62 80 LEU A C 1
ATOM 603 O O . LEU A 1 80 ? 1.691 -7.001 -10.415 1.00 92.62 80 LEU A O 1
ATOM 607 N N . LYS A 1 81 ? 1.020 -4.871 -10.618 1.00 90.00 81 LYS A N 1
ATOM 608 C CA . LYS A 1 81 ? 1.086 -4.836 -12.072 1.00 90.00 81 LYS A CA 1
ATOM 609 C C . LYS A 1 81 ? 1.650 -3.506 -12.524 1.00 90.00 81 LYS A C 1
ATOM 611 O O . LYS A 1 81 ? 1.344 -2.463 -11.945 1.00 90.00 81 LYS A O 1
ATOM 616 N N . SER A 1 82 ? 2.455 -3.557 -13.576 1.00 86.12 82 SER A N 1
ATOM 617 C CA . SER A 1 82 ? 2.924 -2.358 -14.264 1.00 86.12 82 SER A CA 1
ATOM 618 C C . SER A 1 82 ? 1.738 -1.475 -14.699 1.00 86.12 82 SER A C 1
ATOM 620 O O . SER A 1 82 ? 0.831 -1.953 -15.387 1.00 86.12 82 SER A O 1
ATOM 622 N N . PRO A 1 83 ? 1.719 -0.186 -14.322 1.00 82.56 83 PRO A N 1
ATOM 623 C CA . PRO A 1 83 ? 0.640 0.718 -14.694 1.00 82.56 83 PRO A CA 1
ATOM 624 C C . PRO A 1 83 ? 0.691 1.055 -16.193 1.00 82.56 83 PRO A C 1
ATOM 626 O O . PRO A 1 83 ? 1.763 1.228 -16.766 1.00 82.56 83 PRO A O 1
ATOM 629 N N . GLY A 1 84 ? -0.477 1.191 -16.828 1.00 77.75 84 GLY A N 1
ATOM 630 C CA . GLY A 1 84 ? -0.595 1.628 -18.228 1.00 77.75 84 GLY A CA 1
ATOM 631 C C . GLY A 1 84 ? -0.484 0.523 -19.287 1.00 77.75 84 GLY A C 1
ATOM 632 O O . GLY A 1 84 ? -0.599 0.826 -20.472 1.00 77.75 84 GLY A O 1
ATOM 633 N N . LEU A 1 85 ? -0.313 -0.737 -18.882 1.00 63.00 85 LEU A N 1
ATOM 634 C CA . LEU A 1 85 ? -0.484 -1.897 -19.757 1.00 63.00 85 LEU A CA 1
ATOM 635 C C . LEU A 1 85 ? -1.935 -2.389 -19.638 1.00 63.00 85 LEU A C 1
ATOM 637 O O . LEU A 1 85 ? -2.321 -2.934 -18.604 1.00 63.00 85 LEU A O 1
ATOM 641 N N . LEU A 1 86 ? -2.738 -2.145 -20.677 1.00 48.09 86 LEU A N 1
ATOM 642 C CA . LEU A 1 86 ? -4.036 -2.790 -20.911 1.00 48.09 86 LEU A CA 1
ATOM 643 C C . LEU A 1 86 ? -3.917 -3.732 -22.107 1.00 48.09 86 LEU A C 1
ATOM 645 O O . LEU A 1 86 ? -3.296 -3.309 -23.110 1.00 48.09 86 LEU A O 1
#

Organism: NCBI:txid1705

Secondary structure (DSSP, 8-state):
--HHHHHHHHHHHHHHHHHTSSS-HHHHTHHHHHHHHHHHIIIII---EEEEE----SS-S---SEEEEETTEEEEEE----TT--

Mean predicted aligned error: 4.96 Å

pLDDT: mean 89.46, std 13.19, range [48.09, 98.44]

Foldseek 3Di:
DDQLVVLVVVLVVQLVVLCVDDDDSQVSSLVSVQSSVQSCQVVPVVWGKHWDQDDDDPDDDDDARTFIDINNHGDGGHHTDRPPDD

Solvent-accessible surface area (backbone atoms only — not comparable to full-atom values): 5118 Å² total; per-residue (Å²): 129,56,73,65,58,49,45,53,52,52,31,52,52,45,34,53,57,36,58,73,46,90,76,58,59,35,67,38,40,50,62,34,52,51,51,42,51,31,51,44,21,48,78,72,67,73,37,56,42,46,75,43,74,57,78,89,65,102,74,84,87,85,78,49,54,20,43,31,26,49,75,84,39,83,72,53,68,45,73,76,67,49,82,92,76,129

Sequence (86 aa):
MDVFDTLVAQFGAAAKDSLNGPGEPEAALATPVDNLLREYGENVLSRKVVLHAEVREDSGNVRPDFGVRVDKLMSGHVELKSPGLL